Protein AF-A0A9W5WU63-F1 (afdb_monomer_lite)

Structure (mmCIF, N/CA/C/O backbone):
data_AF-A0A9W5WU63-F1
#
_entry.id   AF-A0A9W5WU63-F1
#
loop_
_atom_site.group_PDB
_atom_site.id
_atom_site.type_symbol
_atom_site.label_atom_id
_atom_site.label_alt_id
_atom_site.label_comp_id
_atom_site.label_asym_id
_atom_site.label_entity_id
_atom_site.label_seq_id
_atom_site.pdbx_PDB_ins_code
_atom_site.Cartn_x
_atom_site.Cartn_y
_atom_site.Cartn_z
_atom_site.occupancy
_atom_site.B_iso_or_equiv
_atom_site.auth_seq_id
_atom_site.auth_comp_id
_atom_site.auth_asym_id
_atom_site.auth_atom_id
_atom_site.pdbx_PDB_model_num
ATOM 1 N N . MET A 1 1 ? 6.184 8.648 11.146 1.00 48.28 1 MET A N 1
ATOM 2 C CA . MET A 1 1 ? 5.543 8.386 9.833 1.00 48.28 1 MET A CA 1
ATOM 3 C C . MET A 1 1 ? 4.661 7.153 9.992 1.00 48.28 1 MET A C 1
ATOM 5 O O . MET A 1 1 ? 5.108 6.228 10.653 1.00 48.28 1 MET A O 1
ATOM 9 N N . ALA A 1 2 ? 3.425 7.142 9.479 1.00 56.56 2 ALA A N 1
ATOM 10 C CA . ALA A 1 2 ? 2.530 5.984 9.623 1.00 56.56 2 ALA A CA 1
ATOM 11 C C . ALA A 1 2 ? 3.130 4.750 8.928 1.00 56.56 2 ALA A C 1
ATOM 13 O O . ALA A 1 2 ? 3.633 4.873 7.809 1.00 56.56 2 ALA A O 1
ATOM 14 N N . ASN A 1 3 ? 3.103 3.575 9.560 1.00 67.44 3 ASN A N 1
ATOM 15 C CA . ASN A 1 3 ? 3.644 2.350 8.964 1.00 67.44 3 ASN A CA 1
ATOM 16 C C . ASN A 1 3 ? 2.837 1.982 7.696 1.00 67.44 3 ASN A C 1
ATOM 18 O O . ASN A 1 3 ? 1.634 2.230 7.633 1.00 67.44 3 ASN A O 1
ATOM 22 N N . ALA A 1 4 ? 3.475 1.429 6.659 1.00 63.03 4 ALA A N 1
ATOM 23 C CA . ALA A 1 4 ? 2.776 0.924 5.467 1.00 63.03 4 ALA A CA 1
ATOM 24 C C . ALA A 1 4 ? 1.875 -0.283 5.783 1.00 63.03 4 ALA A C 1
ATOM 26 O O . ALA A 1 4 ? 1.022 -0.630 4.984 1.00 63.03 4 ALA A O 1
ATOM 27 N N . ARG A 1 5 ? 2.044 -0.896 6.960 1.00 67.94 5 ARG A N 1
ATOM 28 C CA . ARG A 1 5 ? 1.181 -1.964 7.484 1.00 67.94 5 ARG A CA 1
ATOM 29 C C . ARG A 1 5 ? 0.040 -1.470 8.383 1.00 67.94 5 ARG A C 1
ATOM 31 O O . ARG A 1 5 ? -0.780 -2.274 8.808 1.00 67.94 5 ARG A O 1
ATOM 38 N N . GLN A 1 6 ? -0.016 -0.176 8.708 1.00 63.78 6 GLN A N 1
ATOM 39 C CA . GLN A 1 6 ? -1.058 0.387 9.573 1.00 63.78 6 GLN A CA 1
ATOM 40 C C . GLN A 1 6 ? -2.202 0.961 8.730 1.00 63.78 6 GLN A C 1
ATOM 42 O O . GLN A 1 6 ? -2.022 1.945 8.009 1.00 63.78 6 GLN A O 1
ATOM 47 N N . TRP A 1 7 ? -3.377 0.341 8.858 1.00 65.69 7 TRP A N 1
ATOM 48 C CA . TRP A 1 7 ? -4.565 0.587 8.038 1.00 65.69 7 TRP A CA 1
ATOM 49 C C . TRP A 1 7 ? -5.780 0.910 8.911 1.00 65.69 7 TRP A C 1
ATOM 51 O O . TRP A 1 7 ? -6.091 0.160 9.837 1.00 65.69 7 TRP A O 1
ATOM 61 N N . CYS A 1 8 ? -6.503 1.982 8.579 1.00 51.06 8 CYS A N 1
ATOM 62 C CA . CYS A 1 8 ? -7.789 2.331 9.201 1.00 51.06 8 CYS A CA 1
ATOM 63 C C . CYS A 1 8 ? -8.992 1.723 8.441 1.00 51.06 8 CYS A C 1
ATOM 65 O O . CYS A 1 8 ? -10.036 2.358 8.342 1.00 51.06 8 CYS A O 1
ATOM 67 N N . GLY A 1 9 ? -8.836 0.529 7.857 1.00 62.19 9 GLY A N 1
ATOM 68 C CA . GLY A 1 9 ? -9.840 -0.144 7.020 1.00 62.19 9 GLY A CA 1
ATOM 69 C C . GLY A 1 9 ? -9.399 -1.557 6.617 1.00 62.19 9 GLY A C 1
ATOM 70 O O . GLY A 1 9 ? -8.567 -2.145 7.312 1.00 62.19 9 GLY A O 1
ATOM 71 N N . ASN A 1 10 ? -9.925 -2.081 5.500 1.00 61.00 10 ASN A N 1
ATOM 72 C CA . ASN A 1 10 ? -9.553 -3.401 4.965 1.00 61.00 10 ASN A CA 1
ATOM 73 C C . ASN A 1 10 ? -8.032 -3.498 4.779 1.00 61.00 10 ASN A C 1
ATOM 75 O O . ASN A 1 10 ? -7.412 -2.624 4.167 1.00 61.00 10 ASN A O 1
ATOM 79 N N . ARG A 1 11 ? -7.432 -4.550 5.341 1.00 67.94 11 ARG A N 1
ATOM 80 C CA . ARG A 1 11 ? -5.989 -4.781 5.287 1.00 67.94 11 ARG A CA 1
ATOM 81 C C . ARG A 1 11 ? -5.593 -5.152 3.859 1.00 67.94 11 ARG A C 1
ATOM 83 O O . ARG A 1 11 ? -6.281 -5.928 3.209 1.00 67.94 11 ARG A O 1
ATOM 90 N N . PH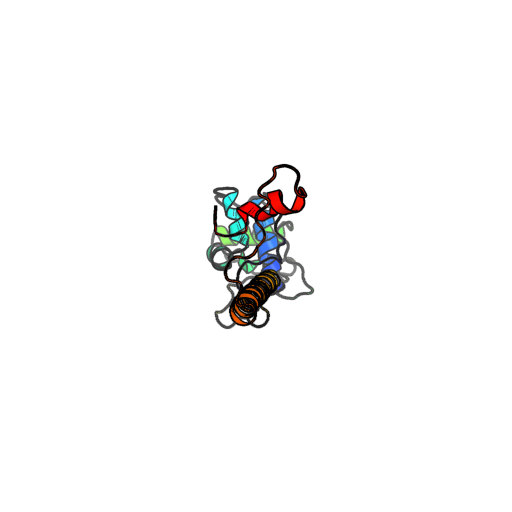E A 1 12 ? -4.481 -4.614 3.372 1.00 74.81 12 PHE A N 1
ATOM 91 C CA . PHE A 1 12 ? -3.860 -5.107 2.144 1.00 74.81 12 PHE A CA 1
ATOM 92 C C . PHE A 1 12 ? -3.076 -6.390 2.416 1.00 74.81 12 PHE A C 1
ATOM 94 O O . PHE A 1 12 ? -2.429 -6.505 3.461 1.00 74.81 12 PHE A O 1
ATOM 101 N N . ASN A 1 13 ? -3.089 -7.319 1.463 1.00 79.00 13 ASN A N 1
ATOM 102 C CA . ASN A 1 13 ? -2.150 -8.435 1.450 1.00 79.00 13 ASN A CA 1
ATOM 103 C C . ASN A 1 13 ? -0.696 -7.922 1.323 1.00 79.00 13 ASN A C 1
ATOM 105 O O . ASN A 1 13 ? -0.457 -6.766 0.955 1.00 79.00 13 ASN A O 1
ATOM 109 N N . GLU A 1 14 ? 0.296 -8.753 1.653 1.00 78.69 14 GLU A N 1
ATOM 110 C CA . GLU A 1 14 ? 1.707 -8.321 1.643 1.00 78.69 14 GLU A CA 1
ATOM 111 C C . GLU A 1 14 ? 2.156 -7.837 0.251 1.00 78.69 14 GLU A C 1
ATOM 113 O O . GLU A 1 14 ? 2.869 -6.834 0.148 1.00 78.69 14 GLU A O 1
ATOM 118 N N . ALA A 1 15 ? 1.628 -8.443 -0.816 1.00 80.62 15 ALA A N 1
ATOM 119 C CA .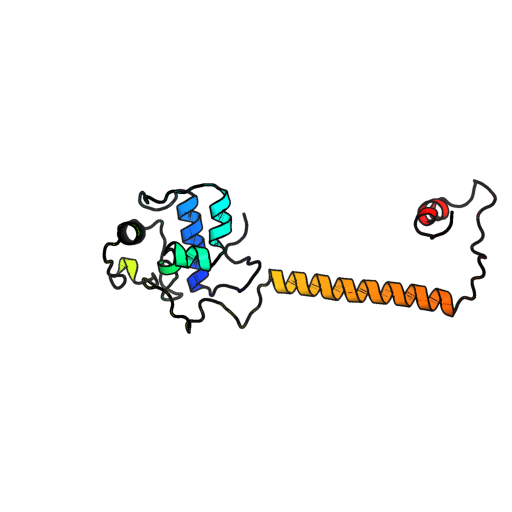 ALA A 1 15 ? 1.859 -8.007 -2.187 1.00 80.62 15 ALA A CA 1
ATOM 120 C C . ALA A 1 15 ? 1.446 -6.546 -2.431 1.00 80.62 15 ALA A C 1
ATOM 122 O O . ALA A 1 15 ? 2.211 -5.756 -2.991 1.00 80.62 15 ALA A O 1
ATOM 123 N N . ALA A 1 16 ? 0.264 -6.139 -1.976 1.00 82.50 16 ALA A N 1
ATOM 124 C CA . ALA A 1 16 ? -0.238 -4.786 -2.170 1.00 82.50 16 ALA A CA 1
ATOM 125 C C .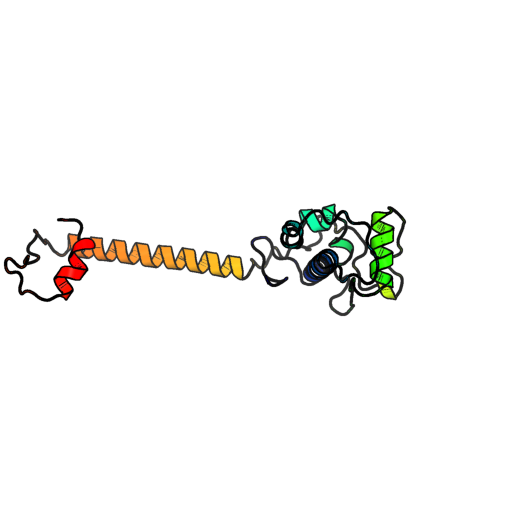 ALA A 1 16 ? 0.348 -3.770 -1.179 1.00 82.50 16 ALA A C 1
ATOM 127 O O . ALA A 1 16 ? 0.440 -2.584 -1.502 1.00 82.50 16 ALA A O 1
ATOM 128 N N . VAL A 1 17 ? 0.856 -4.213 -0.021 1.00 86.75 17 VAL A N 1
ATOM 129 C CA . VAL A 1 17 ? 1.677 -3.361 0.861 1.00 86.75 17 VAL A CA 1
ATOM 130 C C . VAL A 1 17 ? 2.906 -2.828 0.113 1.00 86.75 17 VAL A C 1
ATOM 132 O O . VAL A 1 17 ? 3.338 -1.698 0.360 1.00 86.75 17 VAL A O 1
ATOM 135 N N . ASN A 1 18 ? 3.454 -3.581 -0.841 1.00 89.56 18 ASN A N 1
ATOM 136 C CA . ASN A 1 18 ? 4.565 -3.108 -1.661 1.00 89.56 18 ASN A CA 1
ATOM 137 C C . ASN A 1 18 ? 4.182 -1.935 -2.583 1.00 89.56 18 ASN A C 1
ATOM 139 O O . ASN A 1 18 ? 4.899 -0.933 -2.636 1.00 89.56 18 ASN A O 1
ATOM 143 N N . ALA A 1 19 ? 3.004 -1.981 -3.215 1.00 89.69 19 ALA A N 1
ATOM 144 C CA . ALA A 1 19 ? 2.493 -0.869 -4.025 1.00 89.69 19 ALA A CA 1
ATOM 145 C C . ALA A 1 19 ? 2.377 0.433 -3.209 1.00 89.69 19 ALA A C 1
ATOM 147 O O . ALA A 1 19 ? 2.622 1.530 -3.707 1.00 89.69 19 ALA A O 1
ATOM 148 N N . VAL A 1 20 ? 2.057 0.315 -1.922 1.00 89.12 20 VAL A N 1
ATOM 149 C CA . VAL A 1 20 ? 1.908 1.440 -0.988 1.00 89.12 20 VAL A CA 1
ATOM 150 C C . VAL A 1 20 ? 3.261 2.048 -0.643 1.00 89.12 20 VAL A C 1
ATOM 152 O O . VAL A 1 20 ? 3.394 3.274 -0.596 1.00 89.12 20 VAL A O 1
ATOM 155 N N . LYS A 1 21 ? 4.279 1.206 -0.424 1.00 89.94 21 LYS A N 1
ATOM 156 C CA . LYS A 1 21 ? 5.664 1.659 -0.238 1.00 89.94 21 LYS A CA 1
ATOM 157 C C . LYS A 1 21 ? 6.128 2.439 -1.468 1.00 89.94 21 LYS A C 1
ATOM 159 O O . LYS A 1 21 ? 6.551 3.585 -1.323 1.00 89.94 21 LYS A O 1
ATOM 164 N N . ASN A 1 22 ? 5.931 1.875 -2.659 1.00 91.00 22 ASN A N 1
ATOM 165 C CA . ASN A 1 22 ? 6.270 2.524 -3.924 1.00 91.00 22 ASN A CA 1
ATOM 166 C C . ASN A 1 22 ? 5.505 3.841 -4.124 1.00 91.00 22 ASN A C 1
ATOM 168 O O . ASN A 1 22 ? 6.113 4.857 -4.447 1.00 91.00 22 ASN A O 1
ATOM 172 N N . CYS A 1 23 ? 4.203 3.882 -3.825 1.00 89.81 23 CYS A N 1
ATOM 173 C CA . CYS A 1 23 ? 3.408 5.114 -3.861 1.00 89.81 23 CYS A CA 1
ATOM 174 C C . CYS A 1 23 ? 4.023 6.229 -3.001 1.00 89.81 23 CYS A C 1
ATOM 176 O O . CYS A 1 23 ? 4.136 7.377 -3.430 1.00 89.81 23 CYS A O 1
ATOM 178 N N . ARG A 1 24 ? 4.465 5.899 -1.783 1.00 88.62 24 ARG A N 1
ATOM 179 C CA . ARG A 1 24 ? 5.087 6.877 -0.881 1.00 88.62 24 ARG A CA 1
ATOM 180 C C . ARG A 1 24 ? 6.447 7.346 -1.393 1.00 88.62 24 ARG A C 1
ATOM 182 O O . ARG A 1 24 ? 6.735 8.531 -1.265 1.00 88.62 24 ARG A O 1
ATOM 189 N N . LEU A 1 25 ? 7.250 6.455 -1.977 1.00 89.62 25 LEU A N 1
ATOM 190 C CA . LEU A 1 25 ? 8.538 6.806 -2.589 1.00 89.62 25 LEU A CA 1
ATOM 191 C C . LEU A 1 25 ? 8.355 7.763 -3.775 1.00 89.62 25 LEU A C 1
ATOM 193 O O . LEU A 1 25 ? 9.083 8.750 -3.880 1.00 89.62 25 LEU A O 1
ATOM 197 N N . ILE A 1 26 ? 7.327 7.541 -4.598 1.00 88.56 26 ILE A N 1
ATOM 198 C CA . ILE A 1 26 ? 6.947 8.438 -5.699 1.00 88.56 26 ILE A CA 1
ATOM 199 C C . ILE A 1 26 ? 6.624 9.841 -5.170 1.00 88.56 26 ILE A C 1
ATOM 201 O O . ILE A 1 26 ? 7.190 10.825 -5.641 1.00 88.56 26 ILE A O 1
ATOM 205 N N . HIS A 1 27 ? 5.771 9.947 -4.146 1.00 86.25 27 HIS A N 1
ATOM 206 C CA . HIS A 1 27 ? 5.411 11.241 -3.540 1.00 86.25 27 HIS A CA 1
ATOM 207 C C . HIS A 1 27 ? 6.559 11.923 -2.788 1.00 86.25 27 HIS A C 1
ATOM 209 O O . HIS A 1 27 ? 6.515 13.129 -2.552 1.00 86.25 27 HIS A O 1
ATOM 215 N N . GLN A 1 28 ? 7.579 11.166 -2.389 1.00 85.31 28 GLN A N 1
ATOM 216 C CA . GLN A 1 28 ? 8.813 11.688 -1.799 1.00 85.31 28 GLN A CA 1
ATOM 217 C C . GLN A 1 28 ? 9.867 12.055 -2.853 1.00 85.31 28 GLN A C 1
ATOM 219 O O . GLN A 1 28 ? 10.976 12.430 -2.475 1.00 85.31 28 GLN A O 1
ATOM 224 N N . SER A 1 29 ? 9.542 11.946 -4.146 1.00 83.75 29 SER A N 1
ATOM 225 C CA . SER A 1 29 ? 10.468 12.171 -5.262 1.00 83.75 29 SER A CA 1
ATOM 226 C C . SER A 1 29 ? 11.721 11.290 -5.196 1.00 83.75 29 SER A C 1
ATOM 228 O O . SER A 1 29 ? 12.805 11.723 -5.576 1.00 83.75 29 SER A O 1
ATOM 230 N N . ARG A 1 30 ? 11.577 10.059 -4.691 1.00 85.56 30 ARG A N 1
ATOM 231 C CA . ARG A 1 30 ? 12.652 9.053 -4.598 1.00 85.56 30 ARG A CA 1
ATOM 232 C C . ARG A 1 30 ? 12.580 7.986 -5.689 1.00 85.56 30 ARG A C 1
ATOM 234 O O . ARG A 1 30 ? 13.307 7.009 -5.630 1.00 85.56 30 ARG A O 1
ATOM 241 N N . ALA A 1 31 ? 11.692 8.141 -6.665 1.00 86.69 31 ALA A N 1
ATOM 242 C CA . ALA A 1 31 ? 11.639 7.239 -7.809 1.00 86.69 31 ALA A CA 1
ATOM 243 C C . ALA A 1 31 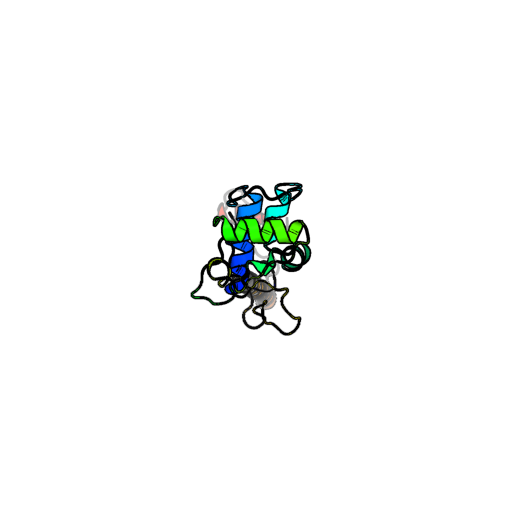? 12.937 7.331 -8.637 1.00 86.69 31 ALA A C 1
ATOM 245 O O . ALA A 1 31 ? 13.523 8.410 -8.741 1.00 86.69 31 ALA A O 1
ATOM 246 N N . GLY A 1 32 ? 13.357 6.226 -9.260 1.00 85.44 32 GLY A N 1
ATOM 247 C CA . GLY A 1 32 ? 14.587 6.163 -10.067 1.00 85.44 32 GLY A CA 1
ATOM 248 C C . GLY A 1 32 ? 14.558 7.003 -11.355 1.00 85.44 32 GLY A C 1
ATOM 249 O O . GLY A 1 32 ? 15.576 7.166 -12.021 1.00 85.44 32 GLY A O 1
ATOM 250 N N . CYS A 1 33 ? 13.397 7.552 -11.713 1.00 87.81 33 CYS A N 1
ATOM 251 C CA . CYS A 1 33 ? 13.146 8.344 -12.912 1.00 87.81 33 CYS A CA 1
ATOM 252 C C . CYS A 1 33 ? 12.151 9.484 -12.629 1.00 87.81 33 CYS A C 1
ATOM 254 O O . CYS A 1 33 ? 11.434 9.499 -11.622 1.00 87.81 33 CYS A O 1
ATOM 256 N N . LYS A 1 34 ? 12.084 10.464 -13.538 1.00 83.75 34 LYS A N 1
ATOM 257 C CA . LYS A 1 34 ? 11.168 11.603 -13.416 1.00 83.75 34 LYS A CA 1
ATOM 258 C C . LYS A 1 34 ? 9.771 11.217 -13.898 1.00 83.75 34 LYS A C 1
ATOM 260 O O . LYS A 1 34 ? 9.488 11.244 -15.090 1.00 83.75 34 LYS A O 1
ATOM 265 N N . LEU A 1 35 ? 8.877 10.919 -12.962 1.00 82.06 35 LEU A N 1
ATOM 266 C CA . LEU A 1 35 ? 7.473 10.657 -13.268 1.00 82.06 35 LEU A CA 1
ATOM 267 C C . LEU A 1 35 ? 6.719 11.976 -13.453 1.00 82.06 35 LEU A C 1
ATOM 269 O O . LEU A 1 35 ? 6.732 12.837 -12.573 1.00 82.06 35 LEU A O 1
ATOM 273 N N . ASN A 1 36 ? 6.007 12.120 -14.571 1.00 70.75 36 ASN A N 1
ATOM 274 C CA . ASN A 1 36 ? 5.182 13.297 -14.859 1.00 70.75 36 ASN A CA 1
ATOM 275 C C . ASN A 1 36 ? 3.820 13.230 -14.136 1.00 70.75 36 ASN A C 1
ATOM 277 O O . ASN A 1 36 ? 2.751 13.450 -14.704 1.00 70.75 36 ASN A O 1
ATOM 281 N N . LEU A 1 37 ? 3.851 12.870 -12.854 1.00 69.00 37 LEU A N 1
ATOM 282 C CA . LEU A 1 37 ? 2.701 12.952 -11.971 1.00 69.00 37 LEU A CA 1
ATOM 283 C C . LEU A 1 37 ? 2.554 14.407 -11.535 1.00 69.00 37 LEU A C 1
ATOM 285 O O . LEU A 1 37 ? 3.472 14.990 -10.957 1.00 69.00 37 LEU A O 1
ATOM 289 N N . LYS A 1 38 ? 1.372 14.991 -11.749 1.00 58.03 38 LYS A N 1
ATOM 290 C CA . LYS A 1 38 ? 0.957 16.178 -10.995 1.00 58.03 38 LYS A CA 1
ATOM 291 C C . LYS A 1 38 ? 0.832 15.751 -9.527 1.00 58.03 38 LYS A C 1
ATOM 293 O O . LYS A 1 38 ? -0.234 15.312 -9.113 1.00 58.03 38 LYS A O 1
ATOM 298 N N . ILE A 1 39 ? 1.942 15.773 -8.786 1.00 55.75 39 ILE A N 1
ATOM 299 C CA . ILE A 1 39 ? 1.985 15.549 -7.338 1.00 55.75 39 ILE A CA 1
ATOM 300 C C . ILE A 1 39 ? 1.371 16.799 -6.727 1.00 55.75 39 ILE A C 1
ATOM 302 O O . ILE A 1 39 ? 2.031 17.829 -6.584 1.00 55.75 39 ILE A O 1
ATOM 306 N N . THR A 1 40 ? 0.065 16.762 -6.487 1.00 51.94 40 THR A N 1
ATOM 307 C CA . THR A 1 40 ? -0.680 18.002 -6.277 1.00 51.94 40 THR A CA 1
ATOM 308 C C . THR A 1 40 ? -0.626 18.498 -4.841 1.00 51.94 40 THR A C 1
ATOM 310 O O . THR A 1 40 ? -0.971 19.653 -4.637 1.00 51.94 40 THR A O 1
ATOM 313 N N . GLN A 1 41 ? -0.180 17.712 -3.847 1.00 54.62 41 GLN A N 1
ATOM 314 C CA . GLN A 1 41 ? 0.013 18.175 -2.458 1.00 54.62 41 GLN A CA 1
ATOM 315 C C . GLN A 1 41 ? 0.567 17.070 -1.534 1.00 54.62 41 GLN A C 1
ATOM 317 O O . GLN A 1 41 ? 0.263 15.894 -1.709 1.00 54.62 41 GLN A O 1
ATOM 322 N N . ARG A 1 42 ? 1.233 17.448 -0.424 1.00 58.38 42 ARG A N 1
ATOM 323 C CA . ARG A 1 42 ? 1.611 16.539 0.697 1.00 58.38 42 ARG A CA 1
ATOM 324 C C . ARG A 1 42 ? 0.441 15.715 1.267 1.00 58.38 42 ARG A C 1
ATOM 326 O O . ARG A 1 42 ? 0.670 14.695 1.915 1.00 58.38 42 ARG A O 1
ATOM 333 N N . LYS A 1 43 ? -0.803 16.157 1.050 1.00 61.00 43 LYS A N 1
ATOM 334 C CA . LYS A 1 43 ? -2.030 15.462 1.466 1.00 61.00 43 LYS A CA 1
ATOM 335 C C . LYS A 1 43 ? -2.182 14.098 0.766 1.00 61.00 43 LYS A C 1
ATOM 337 O O . LYS A 1 43 ? -2.726 13.179 1.367 1.00 61.00 43 LYS A O 1
ATOM 342 N N . GLU A 1 44 ? -1.604 13.935 -0.427 1.00 68.75 44 GLU A N 1
ATOM 343 C CA . GLU A 1 44 ? -1.699 12.717 -1.245 1.00 68.75 44 GLU A CA 1
ATOM 344 C C . GLU A 1 44 ? -0.885 11.529 -0.692 1.00 68.75 44 GLU A C 1
ATOM 346 O O . GLU A 1 44 ? -1.218 10.382 -0.970 1.00 68.75 44 GLU A O 1
ATOM 351 N N . ILE A 1 45 ? 0.106 11.751 0.186 1.00 75.19 45 ILE A N 1
ATOM 352 C CA . ILE A 1 45 ? 0.859 10.648 0.822 1.00 75.19 45 ILE A CA 1
ATOM 353 C C . ILE A 1 45 ? -0.060 9.775 1.691 1.00 75.19 45 ILE A C 1
ATOM 355 O O . ILE A 1 45 ? 0.144 8.565 1.796 1.00 75.19 45 ILE A O 1
ATOM 359 N N . ARG A 1 46 ? -1.083 10.374 2.319 1.00 76.25 46 ARG A N 1
ATOM 360 C CA . ARG A 1 46 ? -2.081 9.626 3.102 1.00 76.25 46 ARG A CA 1
ATOM 361 C C . ARG A 1 46 ? -2.999 8.797 2.201 1.00 76.25 46 ARG A C 1
ATOM 363 O O . ARG A 1 46 ? -3.405 7.714 2.606 1.00 76.25 46 ARG A O 1
ATOM 370 N N . GLU A 1 47 ? -3.248 9.261 0.978 1.00 82.06 47 GLU A N 1
ATOM 371 C CA . GLU A 1 47 ? -4.053 8.554 -0.026 1.00 82.06 47 GLU A CA 1
ATOM 372 C C . GLU A 1 47 ? -3.350 7.309 -0.579 1.00 82.06 47 GLU A C 1
ATOM 374 O O . GLU A 1 47 ? -4.019 6.408 -1.070 1.00 82.06 47 GLU A O 1
ATOM 379 N N . CYS A 1 48 ? -2.026 7.171 -0.430 1.00 83.88 48 CYS A N 1
ATOM 380 C CA . CYS A 1 48 ? -1.342 5.910 -0.744 1.00 83.88 48 CYS A CA 1
ATOM 381 C C . CYS A 1 48 ? -1.871 4.727 0.075 1.00 83.88 48 CYS A C 1
ATOM 383 O O . CYS A 1 48 ? -1.721 3.585 -0.346 1.00 83.88 48 CYS A O 1
ATOM 385 N N . ASN A 1 49 ? -2.494 4.994 1.229 1.00 81.75 49 ASN A N 1
ATOM 386 C CA . ASN A 1 49 ? -3.168 3.976 2.021 1.00 81.75 49 ASN A CA 1
ATOM 387 C C . ASN A 1 49 ? -4.627 3.716 1.563 1.00 81.75 49 ASN A C 1
ATOM 389 O O . ASN A 1 49 ? -5.399 3.074 2.275 1.00 81.75 49 ASN A O 1
ATOM 393 N N . ASN A 1 50 ? -5.048 4.222 0.407 1.00 80.00 50 ASN A N 1
ATOM 394 C CA . ASN A 1 50 ? -6.381 3.999 -0.130 1.00 80.00 50 ASN A CA 1
ATOM 395 C C . ASN A 1 50 ? -6.297 3.111 -1.387 1.00 80.00 50 ASN A C 1
ATOM 397 O O . ASN A 1 50 ? -5.675 3.509 -2.375 1.00 80.00 50 ASN A O 1
ATOM 401 N N . PRO A 1 51 ? -6.946 1.935 -1.413 1.00 78.88 51 PRO A N 1
ATOM 402 C CA . PRO A 1 51 ? -6.956 1.083 -2.603 1.00 78.88 51 PRO A CA 1
ATOM 403 C C . PRO A 1 51 ? -7.559 1.744 -3.826 1.00 78.88 51 PRO A C 1
ATOM 405 O O . PRO A 1 51 ? -7.023 1.605 -4.922 1.00 78.88 51 PRO A O 1
ATOM 408 N N . GLY A 1 52 ? -8.641 2.503 -3.645 1.00 80.81 52 GLY A N 1
ATOM 409 C CA . GLY A 1 52 ? -9.261 3.230 -4.743 1.00 80.81 52 GLY A CA 1
ATOM 410 C C . GLY A 1 52 ? -8.278 4.210 -5.378 1.00 80.81 52 GLY A C 1
ATOM 411 O O . GLY A 1 52 ? -8.251 4.353 -6.598 1.00 80.81 52 GLY A O 1
ATOM 412 N N . TYR A 1 53 ? -7.411 4.826 -4.569 1.00 85.12 53 TYR A N 1
ATOM 413 C CA . TYR A 1 53 ? -6.359 5.707 -5.062 1.00 85.12 53 TYR A CA 1
ATOM 414 C C . TYR A 1 53 ? -5.282 4.939 -5.838 1.00 85.12 53 TYR A C 1
ATOM 416 O O . TYR A 1 53 ? -4.975 5.319 -6.969 1.00 85.12 53 TYR A O 1
ATOM 424 N N . LEU A 1 54 ? -4.750 3.843 -5.282 1.00 85.75 54 LEU A N 1
ATOM 425 C CA . LEU A 1 54 ? -3.716 3.030 -5.940 1.00 85.75 54 LEU A CA 1
ATOM 426 C C . LEU A 1 54 ? -4.189 2.462 -7.281 1.00 85.75 54 LEU A C 1
ATOM 428 O O . LEU A 1 54 ? -3.444 2.507 -8.262 1.00 85.75 54 LEU A O 1
ATOM 432 N N . THR A 1 55 ? -5.431 1.980 -7.346 1.00 86.12 55 THR A N 1
ATOM 433 C CA . THR A 1 55 ? -6.033 1.452 -8.575 1.00 86.12 55 THR A CA 1
ATOM 434 C C . THR A 1 55 ? -6.301 2.568 -9.581 1.00 86.12 55 THR A C 1
ATOM 436 O O . THR A 1 55 ? -5.879 2.471 -10.732 1.00 86.12 55 THR A O 1
ATOM 439 N N . LYS A 1 56 ? -6.919 3.680 -9.154 1.00 86.69 56 LYS A N 1
ATOM 440 C CA . LYS A 1 56 ? -7.215 4.828 -10.031 1.00 86.69 56 LYS A CA 1
ATOM 441 C C . LYS A 1 56 ? -5.953 5.440 -10.634 1.00 86.69 56 LYS A C 1
ATOM 443 O O . LYS A 1 56 ? -5.965 5.875 -11.782 1.00 86.69 56 LYS A O 1
ATOM 448 N N . LYS A 1 57 ? -4.869 5.493 -9.859 1.00 86.69 57 LYS A N 1
ATOM 449 C CA . LYS A 1 57 ? -3.573 6.010 -10.302 1.00 86.69 57 LYS A CA 1
ATOM 450 C C . LYS A 1 57 ? -2.696 4.956 -10.965 1.00 86.69 57 LYS A C 1
ATOM 452 O O . LYS A 1 57 ? -1.569 5.291 -11.288 1.00 86.69 57 LYS A O 1
ATOM 457 N N . ARG A 1 58 ? -3.169 3.719 -11.172 1.00 88.56 58 ARG A N 1
ATOM 458 C CA . ARG A 1 58 ? -2.371 2.624 -11.754 1.00 88.56 58 ARG A CA 1
ATOM 459 C C . ARG A 1 58 ? -1.056 2.355 -10.989 1.00 88.56 58 ARG A C 1
ATOM 461 O O . ARG A 1 58 ? -0.120 1.789 -11.529 1.00 88.56 58 ARG A O 1
ATOM 468 N N . ILE A 1 59 ? -0.976 2.723 -9.711 1.00 89.81 59 ILE A N 1
ATOM 469 C CA . ILE A 1 59 ? 0.192 2.428 -8.860 1.00 89.81 59 ILE A CA 1
ATOM 470 C C . ILE A 1 59 ? 0.106 0.991 -8.325 1.00 89.81 59 ILE A C 1
ATOM 472 O O . ILE A 1 59 ? 1.120 0.382 -7.997 1.00 89.81 59 ILE A O 1
ATOM 476 N N . ILE A 1 60 ? -1.101 0.415 -8.302 1.00 88.88 60 ILE A N 1
ATOM 477 C CA . ILE A 1 60 ? -1.337 -0.975 -7.894 1.00 88.88 60 ILE A CA 1
ATOM 478 C C . ILE A 1 60 ? -0.571 -2.004 -8.749 1.00 88.88 60 ILE A C 1
ATOM 480 O O . ILE A 1 60 ? -0.320 -3.105 -8.276 1.00 88.88 60 ILE A O 1
ATOM 484 N N . LEU A 1 61 ? -0.131 -1.639 -9.963 1.00 90.19 61 LEU A N 1
ATOM 485 C CA . LEU A 1 61 ? 0.697 -2.499 -10.821 1.00 90.19 61 LEU A CA 1
ATOM 486 C C . LEU A 1 61 ? 2.068 -2.817 -10.201 1.00 90.19 61 LEU A C 1
ATOM 488 O O . LEU A 1 61 ? 2.690 -3.806 -10.574 1.00 90.19 61 LEU A O 1
ATOM 492 N N . LEU A 1 62 ? 2.518 -2.007 -9.238 1.00 91.06 62 LEU A N 1
ATOM 493 C CA . LEU A 1 62 ? 3.762 -2.206 -8.491 1.00 91.06 62 LEU A CA 1
ATOM 494 C C . LEU A 1 62 ? 3.583 -3.053 -7.222 1.00 91.06 62 LEU A C 1
ATOM 496 O O . LEU A 1 62 ? 4.465 -3.080 -6.356 1.00 91.06 62 LEU A O 1
ATOM 500 N N . ALA A 1 63 ? 2.425 -3.694 -7.056 1.00 89.19 63 ALA A N 1
ATOM 501 C CA . ALA A 1 63 ? 2.284 -4.771 -6.086 1.00 89.19 63 ALA A CA 1
ATOM 502 C C . ALA A 1 63 ? 3.247 -5.915 -6.443 1.00 89.19 63 ALA A C 1
ATOM 504 O O . ALA A 1 63 ? 3.694 -6.012 -7.585 1.00 89.19 63 ALA A O 1
ATOM 505 N N . LEU A 1 64 ? 3.591 -6.761 -5.475 1.00 88.19 64 LEU A N 1
ATOM 506 C CA . LEU A 1 64 ? 4.408 -7.940 -5.767 1.00 88.19 64 LEU A CA 1
ATOM 507 C C . LEU A 1 64 ? 3.586 -8.986 -6.522 1.00 88.19 64 LEU A C 1
ATOM 509 O O . LEU A 1 64 ? 2.418 -9.205 -6.202 1.00 88.19 64 LEU A O 1
ATOM 513 N N . SER A 1 65 ? 4.197 -9.629 -7.516 1.00 85.25 65 SER A N 1
ATOM 514 C CA . SER A 1 65 ? 3.629 -10.836 -8.127 1.00 85.25 65 SER A CA 1
ATOM 515 C C . SER A 1 65 ? 3.893 -12.084 -7.281 1.00 85.25 65 SER A C 1
ATOM 517 O O . SER A 1 65 ? 3.085 -13.009 -7.307 1.00 85.25 65 SER A O 1
ATOM 519 N N . ASP A 1 66 ? 5.012 -12.110 -6.557 1.00 79.75 66 ASP A N 1
ATOM 520 C CA . ASP A 1 66 ? 5.438 -13.190 -5.666 1.00 79.75 66 ASP A CA 1
ATOM 521 C C . ASP A 1 66 ? 6.180 -12.577 -4.466 1.00 79.75 66 ASP A C 1
ATOM 523 O O . ASP A 1 66 ? 6.869 -11.566 -4.613 1.00 79.75 66 ASP A O 1
ATOM 527 N N . ASP A 1 67 ? 6.054 -13.176 -3.283 1.00 70.81 67 ASP A N 1
ATOM 528 C CA . ASP A 1 67 ? 6.630 -12.669 -2.029 1.00 70.81 67 ASP A CA 1
ATOM 529 C C . ASP A 1 67 ? 8.172 -12.709 -2.027 1.00 70.81 67 ASP A C 1
ATOM 531 O O . ASP A 1 67 ? 8.820 -12.055 -1.203 1.00 70.81 67 ASP A O 1
ATOM 535 N N . HIS A 1 68 ? 8.770 -13.473 -2.946 1.00 69.44 68 HIS A N 1
ATOM 536 C CA . HIS A 1 68 ? 10.217 -13.653 -3.078 1.00 69.44 68 HIS A CA 1
ATOM 537 C C . HIS A 1 68 ? 10.883 -12.741 -4.114 1.00 69.44 68 HIS A C 1
ATOM 539 O O . HIS A 1 68 ? 12.109 -12.609 -4.105 1.00 69.44 68 HIS A O 1
ATOM 545 N N . GLU A 1 69 ? 10.110 -12.102 -4.993 1.00 73.81 69 GLU A N 1
ATOM 546 C CA . GLU A 1 69 ? 10.639 -11.194 -6.010 1.00 73.81 69 GLU A CA 1
ATOM 547 C C . GLU A 1 69 ? 10.468 -9.729 -5.579 1.00 73.81 69 GLU A C 1
ATOM 549 O O . GLU A 1 69 ? 9.585 -9.377 -4.802 1.00 73.81 69 GLU A O 1
ATOM 554 N N . GLY A 1 70 ? 11.356 -8.846 -6.043 1.00 80.56 70 GLY A N 1
ATOM 555 C CA . GLY A 1 70 ? 11.320 -7.423 -5.705 1.00 80.56 70 GLY A CA 1
ATOM 556 C C . GLY A 1 70 ? 10.664 -6.590 -6.804 1.00 80.56 70 GLY A C 1
ATOM 557 O O . GLY A 1 70 ? 11.018 -6.722 -7.969 1.00 80.56 70 GLY A O 1
ATOM 558 N N . CYS A 1 71 ? 9.768 -5.673 -6.431 1.00 89.44 71 CYS A N 1
ATOM 559 C CA . CYS A 1 71 ? 9.279 -4.607 -7.311 1.00 89.44 71 CYS A CA 1
ATOM 560 C C . CYS A 1 71 ? 9.488 -3.254 -6.620 1.00 89.44 71 CYS A C 1
ATOM 562 O O . CYS A 1 71 ? 8.674 -2.852 -5.785 1.00 89.44 71 CYS A O 1
ATOM 564 N N . ASN A 1 72 ? 10.591 -2.561 -6.909 1.00 91.19 72 ASN A N 1
ATOM 565 C CA . ASN A 1 72 ? 10.921 -1.280 -6.275 1.00 91.19 72 ASN A CA 1
ATOM 566 C C . ASN A 1 72 ? 10.979 -0.155 -7.311 1.00 91.19 72 ASN A C 1
ATOM 568 O O . ASN A 1 72 ? 11.686 -0.261 -8.305 1.00 91.19 72 ASN A O 1
ATOM 572 N N . ILE A 1 73 ? 10.275 0.945 -7.050 1.00 91.69 73 ILE A N 1
ATOM 573 C CA . ILE A 1 73 ? 10.243 2.125 -7.920 1.00 91.69 73 ILE A CA 1
ATOM 574 C C . ILE A 1 73 ? 11.563 2.912 -7.956 1.00 91.69 73 ILE A C 1
ATOM 576 O O . ILE A 1 73 ? 11.747 3.791 -8.798 1.00 91.69 73 ILE A O 1
ATOM 580 N N . GLU A 1 74 ? 12.476 2.632 -7.029 1.00 90.75 74 GLU A N 1
ATOM 581 C CA . GLU A 1 74 ? 13.847 3.151 -7.065 1.00 90.75 74 GLU A CA 1
ATOM 582 C C . GLU A 1 74 ? 14.668 2.522 -8.203 1.00 90.75 74 GLU A C 1
ATOM 584 O O . GLU A 1 74 ? 15.616 3.146 -8.677 1.00 90.75 74 GLU A O 1
ATOM 589 N N . ASP A 1 75 ? 14.288 1.332 -8.685 1.00 92.19 75 ASP A N 1
ATOM 590 C CA . ASP A 1 75 ? 14.880 0.746 -9.887 1.00 92.19 75 ASP A CA 1
ATOM 591 C C . ASP A 1 75 ? 14.435 1.538 -11.126 1.00 92.19 75 ASP A C 1
ATOM 593 O O . ASP A 1 75 ? 13.245 1.784 -11.354 1.00 92.19 75 ASP A O 1
ATOM 597 N N . ILE A 1 76 ? 15.408 1.931 -11.947 1.00 91.50 76 ILE A N 1
ATOM 598 C CA . ILE A 1 76 ? 15.203 2.689 -13.182 1.00 91.50 76 ILE A CA 1
ATOM 599 C C . ILE A 1 76 ? 14.292 1.918 -14.145 1.00 91.50 76 ILE A C 1
ATOM 601 O O . ILE A 1 76 ? 13.435 2.534 -14.779 1.00 91.50 76 ILE A O 1
ATOM 605 N N . ALA A 1 77 ? 14.428 0.592 -14.241 1.00 91.75 77 ALA A N 1
ATOM 606 C CA . ALA A 1 77 ? 13.611 -0.221 -15.142 1.00 91.75 77 ALA A CA 1
ATOM 607 C C . ALA A 1 77 ? 12.131 -0.202 -14.731 1.00 91.75 77 ALA A C 1
ATOM 609 O O . ALA A 1 77 ? 11.254 0.066 -15.553 1.00 91.75 77 ALA A O 1
ATOM 610 N N . VAL A 1 78 ? 11.863 -0.402 -13.437 1.00 92.81 78 VAL A N 1
ATOM 611 C CA . VAL A 1 78 ? 10.514 -0.351 -12.851 1.00 92.81 78 VAL A CA 1
ATOM 612 C C . VAL A 1 78 ? 9.927 1.058 -12.954 1.00 92.81 78 VAL A C 1
ATOM 614 O O . VAL A 1 78 ? 8.744 1.226 -13.257 1.00 92.81 78 VAL A O 1
ATOM 617 N N . CYS A 1 79 ? 10.746 2.087 -12.739 1.00 92.38 79 CYS A N 1
ATOM 618 C CA . CYS A 1 79 ? 10.304 3.468 -12.855 1.00 92.38 79 CYS A CA 1
ATOM 619 C C . CYS A 1 79 ? 9.933 3.852 -14.285 1.00 92.38 79 CYS A C 1
ATOM 621 O O . CYS A 1 79 ? 8.862 4.421 -14.495 1.00 92.38 79 CYS A O 1
ATOM 623 N N . ASN A 1 80 ? 10.770 3.511 -15.265 1.00 92.69 80 ASN A N 1
ATOM 624 C CA . ASN A 1 80 ? 10.485 3.785 -16.671 1.00 92.69 80 ASN A CA 1
ATOM 625 C C . ASN A 1 80 ? 9.238 3.027 -17.138 1.00 92.69 80 ASN A C 1
ATOM 627 O O . ASN A 1 80 ? 8.380 3.622 -17.782 1.00 92.69 80 ASN A O 1
ATOM 631 N N . ALA A 1 81 ? 9.070 1.770 -16.714 1.00 92.06 81 ALA A N 1
ATOM 632 C CA . ALA A 1 81 ? 7.849 1.006 -16.951 1.00 92.06 81 ALA A CA 1
ATOM 633 C C . ALA A 1 81 ? 6.599 1.726 -16.410 1.00 92.06 81 ALA A C 1
ATOM 635 O O . ALA A 1 81 ? 5.594 1.855 -17.107 1.00 92.06 81 ALA A O 1
ATOM 636 N N . LEU A 1 82 ? 6.649 2.261 -15.187 1.00 91.19 82 LEU A N 1
ATOM 637 C CA . LEU A 1 82 ? 5.534 3.045 -14.651 1.00 91.19 82 LEU A CA 1
ATOM 638 C C . LEU A 1 82 ? 5.326 4.369 -15.412 1.00 91.19 82 LEU A C 1
ATOM 640 O O . LEU A 1 82 ? 4.185 4.784 -15.620 1.00 91.19 82 LEU A O 1
ATOM 644 N N . ALA A 1 83 ? 6.404 5.040 -15.823 1.00 90.88 83 ALA A N 1
ATOM 645 C CA . ALA A 1 83 ? 6.327 6.266 -16.613 1.00 90.88 83 ALA A CA 1
ATOM 646 C C . ALA A 1 83 ? 5.606 6.018 -17.947 1.00 90.88 83 ALA A C 1
ATOM 648 O O . ALA A 1 83 ? 4.668 6.742 -18.284 1.00 90.88 83 ALA A O 1
ATOM 649 N N . ASP A 1 84 ? 5.970 4.940 -18.640 1.00 92.00 84 ASP A N 1
ATOM 650 C CA . ASP A 1 84 ? 5.344 4.513 -19.889 1.00 92.00 84 ASP A CA 1
ATOM 651 C C . ASP A 1 84 ? 3.845 4.214 -19.697 1.00 92.00 84 ASP A C 1
ATOM 653 O O . ASP A 1 84 ? 3.017 4.618 -20.516 1.00 92.00 84 ASP A O 1
ATOM 657 N N . VAL A 1 85 ? 3.452 3.627 -18.560 1.00 90.56 85 VAL A N 1
ATOM 658 C CA . VAL A 1 85 ? 2.033 3.403 -18.209 1.00 90.56 85 VAL A CA 1
ATOM 659 C C . VAL A 1 85 ? 1.259 4.714 -18.047 1.00 90.56 85 VAL A C 1
ATOM 661 O O . VAL A 1 85 ? 0.077 4.780 -18.405 1.00 90.56 85 VAL A O 1
ATOM 664 N N . PHE A 1 86 ? 1.885 5.763 -17.502 1.00 88.56 86 PHE A N 1
ATOM 665 C CA . PHE A 1 86 ? 1.267 7.091 -17.397 1.00 88.56 86 PHE A CA 1
ATOM 666 C C . PHE A 1 86 ? 1.155 7.802 -18.743 1.00 88.56 86 PHE A C 1
ATOM 668 O O . PHE A 1 86 ? 0.232 8.594 -18.933 1.00 88.56 86 PHE A O 1
ATOM 675 N N . GLU A 1 87 ? 2.034 7.475 -19.684 1.00 88.69 87 GLU A N 1
ATOM 676 C CA . GLU A 1 87 ? 1.970 7.927 -21.075 1.00 88.69 87 GLU A CA 1
ATOM 677 C C . GLU A 1 87 ? 1.031 7.068 -21.944 1.00 88.69 87 GLU A C 1
ATOM 679 O O . GLU A 1 87 ? 0.867 7.344 -23.129 1.00 88.69 87 GLU A O 1
ATOM 684 N N . ASN A 1 88 ? 0.355 6.071 -21.353 1.00 86.62 88 ASN A N 1
ATOM 685 C CA . ASN A 1 88 ? -0.502 5.087 -22.030 1.00 86.62 88 ASN A CA 1
ATOM 686 C C . ASN A 1 88 ? 0.223 4.228 -23.078 1.00 86.62 88 ASN A C 1
ATOM 688 O O . ASN A 1 88 ? -0.399 3.770 -24.036 1.00 86.62 88 ASN A O 1
ATOM 692 N N . LYS A 1 89 ? 1.518 3.982 -22.890 1.00 89.69 89 LYS A N 1
ATOM 693 C CA . LYS A 1 89 ? 2.265 2.998 -23.673 1.00 89.69 89 LYS A CA 1
ATOM 694 C C . LYS A 1 89 ? 2.066 1.598 -23.100 1.00 89.69 89 LYS A C 1
ATOM 696 O O . LYS A 1 89 ? 1.824 1.419 -21.904 1.00 89.69 89 LYS A O 1
ATOM 701 N N . GLU A 1 90 ? 2.183 0.602 -23.968 1.00 87.19 90 GLU A N 1
ATOM 702 C CA . GLU A 1 90 ? 2.167 -0.799 -23.563 1.00 87.19 90 GLU A CA 1
ATOM 703 C C . GLU A 1 90 ? 3.503 -1.186 -22.928 1.00 87.19 90 GLU A C 1
ATOM 705 O O . GLU A 1 90 ? 4.573 -0.869 -23.445 1.00 87.19 90 GLU A O 1
ATOM 710 N N . VAL A 1 91 ? 3.430 -1.890 -21.801 1.00 90.00 91 VAL A N 1
ATOM 711 C CA . VAL A 1 91 ? 4.594 -2.351 -21.046 1.00 90.00 91 VAL A CA 1
ATOM 712 C C . VAL A 1 91 ? 4.481 -3.851 -20.860 1.00 90.00 91 VAL A C 1
ATOM 714 O O . VAL A 1 91 ? 3.464 -4.357 -20.384 1.00 90.00 91 VAL A O 1
ATOM 717 N N . ASN A 1 92 ? 5.542 -4.569 -21.218 1.00 89.88 92 ASN A N 1
ATOM 718 C CA . ASN A 1 92 ? 5.624 -6.000 -20.983 1.00 89.88 92 ASN A CA 1
ATOM 719 C C . ASN A 1 92 ? 6.219 -6.273 -19.595 1.00 89.88 92 ASN A C 1
ATOM 721 O O . ASN A 1 92 ? 7.433 -6.278 -19.401 1.00 89.88 92 ASN A O 1
ATOM 725 N N . TRP A 1 93 ? 5.338 -6.537 -18.637 1.00 88.75 93 TRP A N 1
ATOM 726 C CA . TRP A 1 93 ? 5.687 -6.798 -17.240 1.00 88.75 93 TRP A CA 1
ATOM 727 C C . TRP A 1 93 ? 6.330 -8.165 -16.989 1.00 88.75 93 TRP A C 1
ATOM 729 O O . TRP A 1 93 ? 6.825 -8.419 -15.900 1.00 88.75 93 TRP A O 1
ATOM 739 N N . HIS A 1 94 ? 6.371 -9.045 -17.991 1.00 86.00 94 HIS A N 1
ATOM 740 C CA . HIS A 1 94 ? 6.983 -10.371 -17.867 1.00 86.00 94 HIS A CA 1
ATOM 741 C C . HIS A 1 94 ? 8.486 -10.379 -18.186 1.00 86.00 94 HIS A C 1
ATOM 743 O O . HIS A 1 94 ? 9.126 -11.431 -18.151 1.00 86.00 94 HIS A O 1
ATOM 749 N N . ILE A 1 95 ? 9.062 -9.218 -18.506 1.00 84.94 95 ILE A N 1
ATOM 750 C CA . ILE A 1 95 ? 10.496 -9.065 -18.766 1.00 84.94 95 ILE A CA 1
ATOM 751 C C . ILE A 1 95 ? 11.251 -9.091 -17.433 1.00 84.94 95 ILE A C 1
ATOM 753 O O . ILE A 1 95 ? 10.800 -8.506 -16.457 1.00 84.94 95 ILE A O 1
ATOM 757 N N . GLY A 1 96 ? 12.414 -9.751 -17.396 1.00 82.56 96 GLY A N 1
ATOM 758 C CA . GLY A 1 96 ? 13.127 -10.151 -16.172 1.00 82.56 96 GLY A CA 1
ATOM 759 C C . GLY A 1 96 ? 13.136 -9.148 -15.009 1.00 82.56 96 GLY A C 1
ATOM 760 O O . GLY A 1 96 ? 12.777 -9.525 -13.901 1.00 82.56 96 GLY A O 1
ATOM 761 N N . GLN A 1 97 ? 13.485 -7.880 -15.248 1.00 82.19 97 GLN A N 1
ATOM 762 C CA . GLN A 1 97 ? 13.562 -6.841 -14.201 1.00 82.19 97 GLN A CA 1
ATOM 763 C C . GLN A 1 97 ? 12.191 -6.403 -13.651 1.00 82.19 97 GLN A C 1
ATOM 765 O O . GLN A 1 97 ? 12.112 -5.841 -12.565 1.00 82.19 97 GLN A O 1
ATOM 770 N N . LEU A 1 98 ? 11.111 -6.655 -14.394 1.00 87.62 98 LEU A N 1
ATOM 771 C CA . LEU A 1 98 ? 9.732 -6.319 -14.034 1.00 87.62 98 LEU A CA 1
ATOM 772 C C . LEU A 1 98 ? 8.942 -7.523 -13.515 1.00 87.62 98 LEU A C 1
ATOM 774 O O . LEU A 1 98 ? 7.826 -7.338 -13.041 1.00 87.62 98 LEU A O 1
ATOM 778 N N . ARG A 1 99 ? 9.508 -8.735 -13.583 1.00 86.88 99 ARG A N 1
ATOM 779 C CA . ARG A 1 99 ? 8.819 -9.995 -13.267 1.00 86.88 99 ARG A CA 1
ATOM 780 C C . ARG A 1 99 ? 8.239 -10.028 -11.848 1.00 86.88 99 ARG A C 1
ATOM 782 O O . ARG A 1 99 ? 7.150 -10.559 -11.651 1.00 86.88 99 ARG A O 1
ATOM 789 N N . GLY A 1 100 ? 8.917 -9.366 -10.908 1.00 86.94 100 GLY A N 1
ATOM 790 C CA . GLY A 1 100 ? 8.463 -9.244 -9.524 1.00 86.94 100 GLY A CA 1
ATOM 791 C C . GLY A 1 100 ? 7.297 -8.277 -9.328 1.00 86.94 100 GLY A C 1
ATOM 792 O O . GLY A 1 100 ? 6.676 -8.274 -8.266 1.00 86.94 100 GLY A O 1
ATOM 793 N N . CYS A 1 101 ? 6.981 -7.451 -10.326 1.00 90.00 101 CYS A N 1
ATOM 794 C CA . CYS A 1 101 ? 5.847 -6.539 -10.305 1.00 90.00 101 CYS A CA 1
ATOM 795 C C . CYS A 1 101 ? 4.586 -7.229 -10.828 1.00 90.00 101 CYS A C 1
ATOM 797 O O . CYS A 1 101 ? 4.605 -7.964 -11.809 1.00 90.00 101 CYS A O 1
ATOM 799 N N . PHE A 1 102 ? 3.453 -6.926 -10.208 1.00 88.88 102 PHE A N 1
ATOM 800 C CA . PHE A 1 102 ? 2.165 -7.513 -10.551 1.00 88.88 102 PHE A CA 1
ATOM 801 C C . PHE A 1 102 ? 1.716 -7.169 -11.980 1.00 88.88 102 PHE A C 1
ATOM 803 O O . PHE A 1 102 ? 1.102 -7.989 -12.658 1.00 88.88 102 PHE A O 1
ATOM 810 N N . GLY A 1 103 ? 2.013 -5.952 -12.449 1.00 87.12 103 GLY A N 1
ATOM 811 C CA . GLY A 1 103 ? 1.958 -5.579 -13.866 1.00 87.12 103 GLY A CA 1
ATOM 812 C C . GLY A 1 103 ? 0.578 -5.542 -14.526 1.00 87.12 103 GLY A C 1
ATOM 813 O O . GLY A 1 103 ? 0.443 -5.205 -15.699 1.00 87.12 103 GLY A O 1
ATOM 814 N N . ARG A 1 104 ? -0.486 -5.835 -13.784 1.00 87.62 104 ARG A N 1
ATOM 815 C CA . ARG A 1 104 ? -1.863 -5.774 -14.275 1.00 87.62 104 ARG A CA 1
ATOM 816 C C . ARG A 1 104 ? -2.780 -5.159 -13.240 1.00 87.62 104 ARG A C 1
ATOM 818 O O . ARG A 1 104 ? -2.439 -5.036 -12.067 1.00 87.62 104 ARG A O 1
ATOM 825 N N . LEU A 1 105 ? -3.971 -4.771 -13.680 1.00 85.38 105 LEU A N 1
ATOM 826 C CA . LEU A 1 105 ? -5.014 -4.436 -12.728 1.00 85.38 105 LEU A CA 1
ATOM 827 C C . LEU A 1 105 ? -5.517 -5.727 -12.070 1.00 85.38 105 LEU A C 1
ATOM 829 O O . LEU A 1 105 ? -5.699 -6.742 -12.751 1.00 85.38 105 LEU A O 1
ATOM 833 N N . PRO A 1 106 ? -5.708 -5.701 -10.750 1.00 80.00 106 PRO A N 1
ATOM 834 C CA . PRO A 1 106 ? -6.211 -6.848 -10.028 1.00 80.00 106 PRO A CA 1
ATOM 835 C C . PRO A 1 106 ? -7.687 -7.063 -10.361 1.00 80.00 106 PRO A C 1
ATOM 837 O O . PRO A 1 106 ? -8.445 -6.105 -10.545 1.00 80.00 106 PRO A O 1
ATOM 840 N N . LYS A 1 107 ? -8.084 -8.328 -10.479 1.00 79.44 107 LYS A N 1
ATOM 841 C CA . LYS A 1 107 ? -9.473 -8.696 -10.761 1.00 79.44 107 LYS A CA 1
ATOM 842 C C . LYS A 1 107 ? -10.312 -8.615 -9.481 1.00 79.44 107 LYS A C 1
ATOM 844 O O . LYS A 1 107 ? -9.780 -8.639 -8.375 1.00 79.44 107 LYS A O 1
ATOM 849 N N . SER A 1 108 ? -11.633 -8.496 -9.623 1.00 66.69 108 SER A N 1
ATOM 850 C CA . SER A 1 108 ? -12.545 -8.321 -8.478 1.00 66.69 108 SER A CA 1
ATOM 851 C C . SER A 1 108 ? -12.578 -9.521 -7.521 1.00 66.69 108 SER A C 1
ATOM 853 O O . SER A 1 108 ? -13.019 -9.375 -6.385 1.00 66.69 108 SER A O 1
ATOM 855 N N . ASP A 1 109 ? -12.166 -10.692 -7.994 1.00 64.88 109 ASP A N 1
ATOM 856 C CA . ASP A 1 109 ? -12.083 -11.963 -7.275 1.00 64.88 109 ASP A CA 1
ATOM 857 C C . ASP A 1 109 ? -10.725 -12.182 -6.588 1.00 64.88 109 ASP A C 1
ATOM 859 O O . ASP A 1 109 ? -10.582 -13.106 -5.789 1.00 64.88 109 ASP A O 1
ATOM 863 N N . GLU A 1 110 ? -9.729 -11.330 -6.848 1.00 70.56 110 GLU A N 1
ATOM 864 C CA . GLU A 1 110 ? -8.403 -11.475 -6.254 1.00 70.56 110 GLU A CA 1
ATOM 865 C C . GLU A 1 110 ? -8.351 -10.866 -4.846 1.00 70.56 110 GLU A C 1
ATOM 867 O O . GLU A 1 110 ? -8.753 -9.713 -4.646 1.00 70.56 110 GLU A O 1
ATOM 872 N N . PRO A 1 111 ? -7.810 -11.593 -3.849 1.00 64.56 111 PRO A N 1
ATOM 873 C CA . PRO A 1 111 ? -7.728 -11.124 -2.472 1.00 64.56 111 PRO A CA 1
ATOM 874 C C . PRO A 1 111 ? -6.552 -10.149 -2.303 1.00 64.56 111 PRO A C 1
ATOM 876 O O . PRO A 1 111 ? -5.592 -10.412 -1.582 1.00 64.56 111 PRO A O 1
ATOM 879 N N . ILE A 1 112 ? -6.610 -8.997 -2.976 1.00 68.56 112 ILE A N 1
ATOM 880 C CA . ILE A 1 112 ? -5.728 -7.855 -2.674 1.00 68.56 112 ILE A CA 1
ATOM 881 C C . ILE A 1 112 ? -5.992 -7.372 -1.242 1.00 68.56 112 ILE A C 1
ATOM 883 O O . ILE A 1 112 ? -5.101 -6.877 -0.551 1.00 68.56 112 ILE A O 1
ATOM 887 N N . PHE A 1 113 ? -7.248 -7.508 -0.818 1.00 67.12 113 PHE A N 1
ATOM 888 C CA . PHE A 1 113 ? -7.690 -7.254 0.536 1.00 67.12 113 PHE A CA 1
ATOM 889 C C . PHE A 1 113 ? -7.646 -8.551 1.323 1.00 67.12 113 PHE A C 1
ATOM 891 O O . PHE A 1 113 ? -8.280 -9.542 0.959 1.00 67.12 113 PHE A O 1
ATOM 898 N N . ASP A 1 114 ? -6.923 -8.519 2.431 1.00 68.25 114 ASP A N 1
ATOM 899 C CA . ASP A 1 114 ? -7.053 -9.515 3.474 1.00 68.25 114 ASP A CA 1
ATOM 900 C C . ASP A 1 114 ? -8.375 -9.251 4.209 1.00 68.25 114 ASP A C 1
ATOM 902 O O . ASP A 1 114 ? -8.455 -8.457 5.148 1.00 68.25 114 ASP A O 1
ATOM 906 N N . ASN A 1 115 ? -9.441 -9.877 3.705 1.00 63.03 115 ASN A N 1
ATOM 907 C CA . ASN A 1 115 ? -10.773 -9.841 4.310 1.00 63.03 115 ASN A CA 1
ATOM 908 C C . ASN A 1 115 ? -10.888 -10.778 5.524 1.00 63.03 115 ASN A C 1
ATOM 910 O O . ASN A 1 115 ? -11.864 -10.691 6.266 1.00 63.03 115 ASN A O 1
ATOM 914 N N . TYR A 1 116 ? -9.923 -11.682 5.720 1.00 63.19 116 TYR A N 1
ATOM 915 C CA . TYR A 1 116 ? -9.950 -12.667 6.800 1.00 63.19 116 TYR A CA 1
ATOM 916 C C . TYR A 1 116 ? -9.382 -12.095 8.098 1.00 63.19 116 TYR A C 1
ATOM 918 O O . TYR A 1 116 ? -9.890 -12.398 9.178 1.00 63.19 116 TYR A O 1
ATOM 926 N N . ASN A 1 117 ? -8.365 -11.233 8.006 1.00 63.41 117 ASN A N 1
ATOM 927 C CA . ASN A 1 117 ? -7.750 -10.614 9.174 1.00 63.41 117 ASN A CA 1
ATOM 928 C C . ASN A 1 117 ? -8.063 -9.113 9.247 1.00 63.41 117 ASN A C 1
ATOM 930 O O . ASN A 1 117 ? -7.484 -8.324 8.492 1.00 63.41 117 ASN A O 1
ATOM 934 N N . PRO A 1 118 ? -8.910 -8.666 10.196 1.00 64.00 118 PRO A N 1
ATOM 935 C CA . PRO A 1 118 ? -9.068 -7.239 10.445 1.00 64.00 118 PRO A CA 1
ATOM 936 C C . PRO A 1 118 ? -7.730 -6.616 10.869 1.00 64.00 118 PRO A C 1
ATOM 938 O O . PRO A 1 118 ? -6.901 -7.277 11.501 1.00 64.00 118 PRO A O 1
ATOM 941 N N . SER A 1 119 ? -7.510 -5.340 10.533 1.00 64.94 119 SER A N 1
ATOM 942 C CA . SER A 1 119 ? -6.242 -4.663 10.832 1.00 64.94 119 SER A CA 1
ATOM 943 C C . SER A 1 119 ? -5.941 -4.649 12.339 1.00 64.94 119 SER A C 1
ATOM 945 O O . SER A 1 119 ? -6.851 -4.541 13.162 1.00 64.94 119 SER A O 1
ATOM 947 N N . ASP A 1 120 ? -4.662 -4.720 12.725 1.00 71.31 120 ASP A N 1
ATOM 948 C CA . ASP A 1 120 ? -4.261 -4.709 14.145 1.00 71.31 120 ASP A CA 1
ATOM 949 C C . ASP A 1 120 ? -4.751 -3.450 14.869 1.00 71.31 120 ASP A C 1
ATOM 951 O O . ASP A 1 120 ? -5.160 -3.496 16.028 1.00 71.31 120 ASP A O 1
ATOM 955 N N . LEU A 1 121 ? -4.775 -2.322 14.154 1.00 72.62 121 LEU A N 1
ATOM 956 C CA . LEU A 1 121 ? -5.324 -1.069 14.656 1.00 72.62 121 LEU A CA 1
ATOM 957 C C . LEU A 1 121 ? -6.834 -1.174 14.898 1.00 72.62 121 LEU A C 1
ATOM 959 O O . LEU A 1 121 ? -7.312 -0.723 15.935 1.00 72.62 121 LEU A O 1
ATOM 963 N N . TYR A 1 122 ? -7.577 -1.784 13.971 1.00 75.31 122 TYR A N 1
ATOM 964 C CA . TYR A 1 122 ? -9.007 -2.027 14.143 1.00 75.31 122 TYR A CA 1
ATOM 965 C C . TYR A 1 122 ? -9.273 -2.967 15.323 1.00 75.31 122 TYR A C 1
ATOM 967 O O . TYR A 1 122 ? -10.131 -2.675 16.153 1.00 75.31 122 TYR A O 1
ATOM 975 N N . ARG A 1 123 ? -8.497 -4.050 15.455 1.00 77.31 123 ARG A N 1
ATOM 976 C CA . ARG A 1 123 ? -8.563 -4.953 16.614 1.00 77.31 123 ARG A CA 1
ATOM 977 C C . ARG A 1 123 ? -8.312 -4.210 17.921 1.00 77.31 123 ARG A C 1
ATOM 979 O O . ARG A 1 123 ? -9.082 -4.384 18.860 1.00 77.31 123 ARG A O 1
ATOM 986 N N . TYR A 1 124 ? -7.287 -3.361 17.973 1.00 84.81 124 TYR A N 1
ATOM 987 C CA . TYR A 1 124 ? -6.983 -2.547 19.149 1.00 84.81 124 TYR A CA 1
ATOM 988 C C . TYR A 1 124 ? -8.113 -1.563 19.483 1.00 84.81 124 TYR A C 1
ATOM 990 O O . TYR A 1 124 ? -8.523 -1.480 20.636 1.00 84.81 124 TYR A O 1
ATOM 998 N N . LEU A 1 125 ? -8.659 -0.859 18.486 1.00 84.88 125 LEU A N 1
ATOM 999 C CA . LEU A 1 125 ? -9.794 0.056 18.659 1.00 84.88 125 LEU A CA 1
ATOM 1000 C C . LEU A 1 125 ? -11.043 -0.667 19.172 1.00 84.88 125 LEU A C 1
ATOM 1002 O O . LEU A 1 125 ? -11.695 -0.177 20.090 1.00 84.88 125 LEU A O 1
ATOM 1006 N N . MET A 1 126 ? -11.353 -1.839 18.617 1.00 85.56 126 MET A N 1
ATOM 1007 C CA . MET A 1 126 ? -12.468 -2.671 19.073 1.00 85.56 126 MET A CA 1
ATOM 1008 C C . MET A 1 126 ? -12.253 -3.156 20.505 1.00 85.56 126 MET A C 1
ATOM 1010 O O . MET A 1 126 ? -13.152 -3.027 21.330 1.00 85.56 126 MET A O 1
ATOM 1014 N N . LEU A 1 127 ? -11.056 -3.653 20.830 1.00 92.00 127 LEU A N 1
ATOM 1015 C CA . LEU A 1 127 ? -10.692 -4.054 22.192 1.00 92.00 127 LEU A CA 1
ATOM 1016 C C . LEU A 1 127 ? -10.809 -2.889 23.175 1.00 92.00 127 LEU A C 1
ATOM 1018 O O . LEU A 1 127 ? -11.384 -3.057 24.248 1.00 92.00 127 LEU A O 1
ATOM 1022 N N . PHE A 1 128 ? -10.314 -1.708 22.807 1.00 93.25 128 PHE A N 1
ATOM 1023 C CA . PHE A 1 128 ? -10.427 -0.499 23.616 1.00 93.25 128 PHE A CA 1
ATOM 1024 C C . PHE A 1 128 ? -11.893 -0.121 23.857 1.00 93.25 128 PHE A C 1
ATOM 1026 O O . PHE A 1 128 ? -12.281 0.125 24.997 1.00 93.25 128 PHE A O 1
ATOM 1033 N N . HIS A 1 129 ? -12.728 -0.148 22.816 1.00 93.50 129 HIS A N 1
ATOM 1034 C CA . HIS A 1 129 ? -14.155 0.148 22.935 1.00 93.50 129 HIS A CA 1
ATOM 1035 C C . HIS A 1 129 ? -14.904 -0.865 23.800 1.00 93.50 129 HIS A C 1
ATOM 1037 O O . HIS A 1 129 ? -15.661 -0.466 24.683 1.00 93.50 129 HIS A O 1
ATOM 1043 N N . ILE A 1 130 ? -14.690 -2.162 23.575 1.00 94.94 130 ILE A N 1
ATOM 1044 C CA . ILE A 1 130 ? -15.332 -3.230 24.350 1.00 94.94 130 ILE A CA 1
ATOM 1045 C C . ILE A 1 130 ? -14.913 -3.128 25.817 1.00 94.94 130 ILE A C 1
ATOM 1047 O O . ILE A 1 130 ? -15.767 -3.141 26.700 1.00 94.94 130 ILE A O 1
ATOM 1051 N N . THR A 1 131 ? -13.616 -2.949 26.082 1.00 96.12 131 THR A N 1
ATOM 1052 C CA . THR A 1 131 ? -13.092 -2.799 27.447 1.00 96.12 131 THR A CA 1
ATOM 1053 C C . THR A 1 131 ? -13.676 -1.557 28.115 1.00 96.12 131 THR A C 1
ATOM 1055 O O . THR A 1 131 ? -14.133 -1.635 29.251 1.00 96.12 131 THR A O 1
ATOM 1058 N N . GLY A 1 132 ? -13.744 -0.431 27.397 1.00 96.19 132 GLY A N 1
ATOM 1059 C CA . GLY A 1 132 ? -14.370 0.796 27.885 1.00 96.19 132 GLY A CA 1
ATOM 1060 C C . GLY A 1 132 ? -15.836 0.590 28.261 1.00 96.19 132 GLY A C 1
ATOM 1061 O O . GLY A 1 132 ? -16.236 0.943 29.365 1.00 96.19 132 GLY A O 1
ATOM 1062 N N . MET A 1 133 ? -16.617 -0.057 27.393 1.00 96.75 133 MET A N 1
ATOM 1063 C CA . MET A 1 133 ? -18.025 -0.370 27.658 1.00 96.75 133 MET A CA 1
ATOM 1064 C C . MET A 1 133 ? -18.194 -1.274 28.885 1.00 96.75 133 MET A C 1
ATOM 1066 O O . MET A 1 133 ? -19.041 -0.993 29.735 1.00 96.75 133 MET A O 1
ATOM 1070 N N . VAL A 1 134 ? -17.378 -2.324 29.016 1.00 96.81 134 VAL A N 1
ATOM 1071 C CA . VAL A 1 134 ? -17.406 -3.237 30.173 1.00 96.81 134 VAL A CA 1
ATOM 1072 C C . VAL A 1 134 ? -17.035 -2.501 31.464 1.00 96.81 134 VAL A C 1
ATOM 1074 O O . VAL A 1 134 ? -17.748 -2.602 32.457 1.00 96.81 134 VAL A O 1
ATOM 1077 N N . CYS A 1 135 ? -15.970 -1.698 31.464 1.00 96.31 135 CYS A N 1
ATOM 1078 C CA . CYS A 1 135 ? -15.594 -0.908 32.636 1.00 96.31 135 CYS A CA 1
ATOM 1079 C C . CYS A 1 135 ? -16.682 0.106 33.018 1.00 96.31 135 CYS A C 1
ATOM 1081 O O . CYS A 1 135 ? -17.043 0.198 34.189 1.00 96.31 135 CYS A O 1
ATOM 1083 N N . SER A 1 136 ? -17.246 0.839 32.054 1.00 94.75 136 SER A N 1
ATOM 1084 C CA . SER A 1 136 ? -18.315 1.809 32.315 1.00 94.75 136 SER A CA 1
ATOM 1085 C C . SER A 1 136 ? -19.574 1.143 32.866 1.00 94.75 136 SER A C 1
ATOM 1087 O O . SER A 1 136 ? -20.157 1.642 33.825 1.00 94.75 136 SER A O 1
ATOM 1089 N N . THR A 1 137 ? -19.976 -0.001 32.311 1.00 96.31 137 THR A N 1
ATOM 1090 C CA . THR A 1 137 ? -21.130 -0.762 32.816 1.00 96.31 137 THR A CA 1
ATOM 1091 C C . THR A 1 137 ? -20.895 -1.297 34.224 1.00 96.31 137 THR A C 1
ATOM 1093 O O . THR A 1 137 ? -21.777 -1.149 35.065 1.00 96.31 137 THR A O 1
ATOM 1096 N N . LEU A 1 138 ? -19.704 -1.822 34.530 1.00 95.25 138 LEU A N 1
ATOM 1097 C CA . LEU A 1 138 ? -19.348 -2.237 35.891 1.00 95.25 138 LEU A CA 1
ATOM 1098 C C . LEU A 1 138 ? -19.383 -1.070 36.884 1.00 95.25 138 LEU A C 1
ATOM 1100 O O . LEU A 1 138 ? -19.900 -1.230 37.986 1.00 95.25 138 LEU A O 1
ATOM 1104 N N . ILE A 1 139 ? -18.890 0.108 36.491 1.00 93.38 139 ILE A N 1
ATOM 1105 C CA . ILE A 1 139 ? -18.951 1.318 37.323 1.00 93.38 139 ILE A CA 1
ATOM 1106 C C . ILE A 1 139 ? -20.409 1.722 37.583 1.00 93.38 139 ILE A C 1
ATOM 1108 O O . ILE A 1 139 ? -20.774 2.003 38.723 1.00 93.38 139 ILE A O 1
ATOM 1112 N N . ILE A 1 140 ? -21.263 1.715 36.555 1.00 92.31 140 ILE A N 1
ATOM 1113 C CA . ILE A 1 140 ? -22.690 2.042 36.699 1.00 92.31 140 ILE A CA 1
ATOM 1114 C C . ILE A 1 140 ? -23.386 1.039 37.624 1.00 92.31 140 ILE A C 1
ATOM 1116 O O . ILE A 1 140 ? -24.117 1.453 38.521 1.00 92.31 140 ILE A O 1
ATOM 1120 N N . ILE A 1 141 ? -23.138 -0.263 37.447 1.00 92.06 141 ILE A N 1
ATOM 1121 C CA . ILE A 1 141 ? -23.694 -1.315 38.308 1.00 92.06 141 ILE A CA 1
ATOM 1122 C C . ILE A 1 141 ? -23.213 -1.130 39.745 1.00 92.06 141 ILE A C 1
ATOM 1124 O O . ILE A 1 141 ? -24.023 -1.202 40.661 1.00 92.06 141 ILE A O 1
ATOM 1128 N N . PHE A 1 142 ? -21.928 -0.839 39.956 1.00 89.44 142 PHE A N 1
ATOM 1129 C CA . PHE A 1 142 ? -21.384 -0.567 41.283 1.00 89.44 142 PHE A CA 1
ATOM 1130 C C . PHE A 1 142 ? -22.129 0.586 41.967 1.00 89.44 142 PHE A C 1
ATOM 1132 O O . PHE A 1 142 ? -22.631 0.414 43.075 1.00 89.44 142 PHE A O 1
ATOM 1139 N N . PHE A 1 143 ? -22.287 1.729 41.293 1.00 84.69 143 PHE A N 1
ATOM 1140 C CA . PHE A 1 143 ? -23.034 2.862 41.849 1.00 84.69 143 PHE A CA 1
ATOM 1141 C C . PHE A 1 143 ? -24.520 2.553 42.058 1.00 84.69 143 PHE A C 1
ATOM 1143 O O . PHE A 1 143 ? -25.103 3.003 43.044 1.00 84.69 143 PHE A O 1
ATOM 1150 N N . TYR A 1 144 ? -25.134 1.771 41.170 1.00 86.31 144 TYR A N 1
ATOM 1151 C CA . TYR A 1 144 ? -26.525 1.346 41.306 1.00 86.31 144 TYR A CA 1
ATOM 1152 C C . TYR A 1 144 ? -26.726 0.434 42.523 1.00 86.31 144 TYR A C 1
ATOM 1154 O O . TYR A 1 144 ? -27.641 0.649 43.312 1.00 86.31 144 TYR A O 1
ATOM 1162 N N . VAL A 1 145 ? -25.839 -0.545 42.716 1.00 84.00 145 VAL A N 1
ATOM 1163 C CA . VAL A 1 145 ? -25.862 -1.472 43.853 1.00 84.00 145 VAL A CA 1
ATOM 1164 C C . VAL A 1 145 ? -25.595 -0.736 45.161 1.00 84.00 145 VAL A C 1
ATOM 1166 O O . VAL A 1 145 ? -26.323 -0.951 46.125 1.00 84.00 145 VAL A O 1
ATOM 1169 N N . VAL A 1 146 ? -24.615 0.175 45.198 1.00 79.69 146 VAL A N 1
ATOM 1170 C CA . VAL A 1 146 ? -24.379 1.034 46.368 1.00 79.69 146 VAL A CA 1
ATOM 1171 C C . VAL A 1 146 ? -25.636 1.841 46.686 1.00 79.69 146 VAL A C 1
ATOM 1173 O O . VAL A 1 146 ? -26.082 1.828 47.825 1.00 79.69 146 VAL A O 1
ATOM 1176 N N . ARG A 1 147 ? -26.276 2.466 45.693 1.00 73.81 147 ARG A N 1
ATOM 1177 C CA . ARG A 1 147 ? -27.523 3.221 45.892 1.00 73.81 147 ARG A CA 1
ATOM 1178 C C . ARG A 1 147 ? -28.699 2.364 46.380 1.00 73.81 147 ARG A C 1
ATOM 1180 O O . ARG A 1 147 ? -29.571 2.890 47.055 1.00 73.81 147 ARG A O 1
ATOM 1187 N N . PHE A 1 148 ? -28.767 1.094 45.987 1.00 75.06 148 PHE A N 1
ATOM 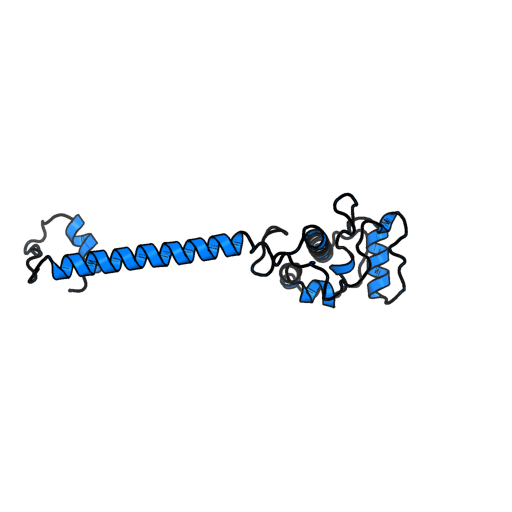1188 C CA . PHE A 1 148 ? -29.881 0.209 46.336 1.00 75.06 148 PHE A CA 1
ATOM 1189 C C . PHE A 1 148 ? -29.696 -0.468 47.698 1.00 75.06 148 PHE A C 1
ATOM 1191 O O . PHE A 1 148 ? -30.632 -0.530 48.485 1.00 75.06 148 PHE A O 1
ATOM 1198 N N . ILE A 1 149 ? -28.498 -0.996 47.971 1.00 73.56 149 ILE A N 1
ATOM 1199 C CA . ILE A 1 149 ? -28.189 -1.690 49.232 1.00 73.56 149 ILE A CA 1
ATOM 1200 C C . ILE A 1 149 ? -28.072 -0.690 50.369 1.00 73.56 149 ILE A C 1
ATOM 1202 O O . ILE A 1 149 ? -28.456 -0.970 51.502 1.00 73.56 149 ILE A O 1
ATOM 1206 N N . THR A 1 150 ? -27.484 0.461 50.076 1.00 59.78 150 THR A N 1
ATOM 1207 C CA . THR A 1 150 ? -27.326 1.487 51.075 1.00 59.78 150 THR A CA 1
ATOM 1208 C C . THR A 1 150 ? -28.528 2.425 50.937 1.00 59.78 150 THR A C 1
ATOM 1210 O O . THR A 1 150 ? -28.609 3.190 49.979 1.00 59.78 150 THR A O 1
ATOM 1213 N N . GLU A 1 151 ? -29.489 2.362 51.870 1.00 48.75 151 GLU A N 1
ATOM 1214 C CA . GLU A 1 151 ? -30.411 3.480 52.131 1.00 48.75 151 GLU A CA 1
ATOM 1215 C C . GLU A 1 151 ? -29.575 4.664 52.651 1.00 48.75 151 GLU A C 1
ATOM 1217 O O . GLU A 1 151 ? -29.663 5.063 53.808 1.00 48.75 151 GLU A O 1
ATOM 1222 N N . TYR A 1 152 ? -28.661 5.202 51.839 1.00 49.09 152 TYR A N 1
ATOM 1223 C CA . TYR A 1 152 ? -28.020 6.473 52.148 1.00 49.09 152 TYR A CA 1
ATOM 1224 C C . TYR A 1 152 ? -29.033 7.568 51.839 1.00 49.09 152 TYR A C 1
ATOM 1226 O O . TYR A 1 152 ? -28.933 8.280 50.839 1.00 49.09 152 TYR A O 1
ATOM 1234 N N . ASP A 1 153 ? -29.989 7.735 52.748 1.00 40.03 153 ASP A N 1
ATOM 1235 C CA . ASP A 1 153 ? -30.510 9.057 53.062 1.00 40.03 153 ASP A CA 1
ATOM 1236 C C . ASP A 1 153 ? -29.322 9.885 53.561 1.00 40.03 153 ASP A C 1
ATOM 1238 O O . ASP A 1 153 ? -28.976 9.861 54.735 1.00 40.03 153 ASP A O 1
ATOM 1242 N N . ALA A 1 154 ? -28.603 10.504 52.622 1.00 47.50 154 ALA A N 1
ATOM 1243 C CA . ALA A 1 154 ? -27.750 11.684 52.763 1.00 47.50 154 ALA A CA 1
ATOM 1244 C C . ALA A 1 154 ? -26.973 11.913 54.089 1.00 47.50 154 ALA A C 1
ATOM 1246 O O . ALA A 1 154 ? -26.686 13.055 54.430 1.00 47.50 154 ALA A O 1
ATOM 1247 N N . ILE A 1 155 ? -26.533 10.878 54.809 1.00 45.59 155 ILE A N 1
ATOM 1248 C CA . ILE A 1 155 ? -25.544 10.976 55.896 1.00 45.59 155 ILE A CA 1
ATOM 1249 C C . ILE A 1 155 ? -24.174 10.611 55.313 1.00 45.59 155 ILE A C 1
ATOM 1251 O O . ILE A 1 155 ? -23.437 9.744 55.769 1.00 45.59 155 ILE A O 1
ATOM 1255 N N . ILE A 1 156 ? -23.792 11.320 54.253 1.00 51.38 156 ILE A N 1
ATOM 1256 C CA . ILE A 1 156 ? -22.385 11.680 54.125 1.00 51.38 156 ILE A CA 1
ATOM 1257 C C . ILE A 1 156 ? -22.261 12.861 55.071 1.00 51.38 156 ILE A C 1
ATOM 1259 O O . ILE A 1 156 ? -22.781 13.932 54.770 1.00 51.38 156 ILE A O 1
ATOM 1263 N N . TYR A 1 157 ? -21.660 12.648 56.244 1.00 51.84 157 TYR A N 1
ATOM 1264 C CA . TYR A 1 157 ? -21.289 13.730 57.150 1.00 51.84 157 TYR A CA 1
ATOM 1265 C C . TYR A 1 157 ? -20.599 14.815 56.318 1.00 51.84 157 TYR A C 1
ATOM 1267 O O . TYR A 1 157 ? -19.470 14.629 55.865 1.00 51.84 157 TYR A O 1
ATOM 1275 N N . GLN A 1 158 ? -21.309 15.911 56.043 1.00 51.25 158 GLN A N 1
ATOM 1276 C CA . GLN A 1 158 ? -20.703 17.111 55.505 1.00 51.25 158 GLN A CA 1
ATOM 1277 C C . GLN A 1 158 ? -19.933 17.733 56.668 1.00 51.25 158 GLN A C 1
ATOM 1279 O O . GLN A 1 158 ? -20.554 18.094 57.672 1.00 51.25 158 GLN A O 1
ATOM 1284 N N . PRO A 1 159 ? -18.604 17.880 56.560 1.00 49.84 159 PRO A N 1
ATOM 1285 C CA . PRO A 1 159 ? -17.841 18.717 57.462 1.00 49.84 159 PRO A CA 1
ATOM 1286 C C . PRO A 1 159 ? -18.497 20.077 57.650 1.00 49.84 159 PRO A C 1
ATOM 1288 O O . PRO A 1 159 ? -18.445 20.931 56.765 1.00 49.84 159 PRO A O 1
ATOM 1291 N N . ARG A 1 160 ? -19.108 20.318 58.808 1.00 49.44 160 ARG A N 1
ATOM 1292 C CA . ARG A 1 160 ? -19.588 21.663 59.140 1.00 49.44 160 ARG A CA 1
ATOM 1293 C C . ARG A 1 160 ? -18.415 22.613 59.416 1.00 49.44 160 ARG A C 1
ATOM 1295 O O . ARG A 1 160 ? -18.565 23.823 59.276 1.00 49.44 160 ARG A O 1
ATOM 1302 N N . ASN A 1 161 ? -17.243 22.069 59.755 1.00 57.31 161 ASN A N 1
ATOM 1303 C CA . ASN A 1 161 ? -16.035 22.828 60.061 1.00 57.31 161 ASN A CA 1
ATOM 1304 C C . ASN A 1 161 ? -14.990 22.736 58.939 1.00 57.31 161 ASN A C 1
ATOM 1306 O O . ASN A 1 161 ? -14.763 21.690 58.337 1.00 57.31 161 ASN A O 1
ATOM 1310 N N . SER A 1 162 ? -14.296 23.848 58.694 1.00 57.34 162 SER A N 1
ATOM 1311 C CA . SER A 1 162 ? -13.305 24.012 57.619 1.00 57.34 162 SER A CA 1
ATOM 1312 C C . SER A 1 162 ? -12.029 23.164 57.763 1.00 57.34 162 SER A C 1
ATOM 1314 O O . SER A 1 162 ? -11.237 23.122 56.811 1.00 57.34 162 SER A O 1
ATOM 1316 N N . ASN A 1 163 ? -11.858 22.498 58.913 1.00 59.72 163 ASN A N 1
ATOM 1317 C CA . ASN A 1 163 ? -10.687 21.707 59.301 1.00 59.72 163 ASN A CA 1
ATOM 1318 C C . ASN A 1 163 ? -10.737 20.228 58.891 1.00 59.72 163 ASN A C 1
ATOM 1320 O O . ASN A 1 163 ? -9.759 19.520 59.125 1.00 59.72 163 ASN A O 1
ATOM 1324 N N . ASP A 1 164 ? -11.817 19.748 58.274 1.00 60.31 164 ASP A N 1
ATOM 1325 C CA . ASP A 1 164 ? -11.878 18.335 57.893 1.00 60.31 164 ASP A CA 1
ATOM 1326 C C . ASP A 1 164 ? -11.028 18.020 56.650 1.00 60.31 164 ASP A C 1
ATOM 1328 O O . ASP A 1 164 ? -10.800 18.857 55.766 1.00 60.31 164 ASP A O 1
ATOM 1332 N N . ASN A 1 165 ? -10.537 16.775 56.631 1.00 62.75 165 ASN A N 1
ATOM 1333 C CA . ASN A 1 165 ? -9.497 16.241 55.753 1.00 62.75 165 ASN A CA 1
ATOM 1334 C C . ASN A 1 165 ? -9.610 16.674 54.281 1.00 62.75 165 ASN A C 1
ATOM 1336 O O . ASN A 1 165 ? -10.649 16.524 53.636 1.00 62.75 165 ASN A O 1
ATOM 1340 N N . PHE A 1 166 ? -8.476 17.110 53.716 1.00 64.50 166 PHE A N 1
ATOM 1341 C CA . PHE A 1 166 ? -8.333 17.586 52.333 1.00 64.50 166 PHE A CA 1
ATOM 1342 C C . PHE A 1 166 ? -8.911 16.621 51.281 1.00 64.50 166 PHE A C 1
ATOM 1344 O O . PHE A 1 166 ? -9.507 17.072 5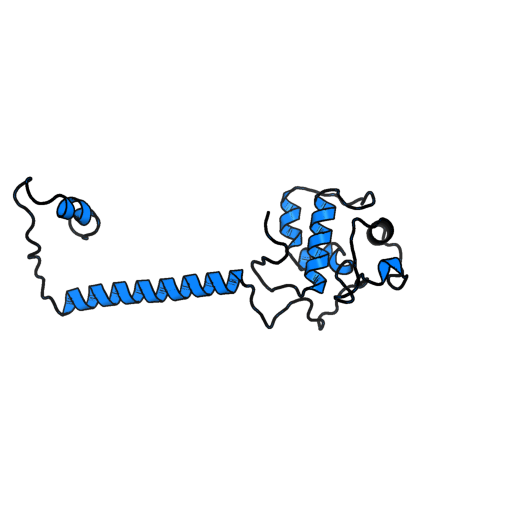0.303 1.00 64.50 166 PHE A O 1
ATOM 1351 N N . CYS A 1 167 ? -8.828 15.305 51.513 1.00 60.16 167 CYS A N 1
ATOM 1352 C CA . CYS A 1 167 ? -9.413 14.292 50.629 1.00 60.16 167 CYS A CA 1
ATOM 1353 C C . CYS A 1 167 ? -10.919 14.496 50.379 1.00 60.16 167 CYS A C 1
ATOM 1355 O O . CYS A 1 167 ? -11.378 14.293 49.256 1.00 60.16 167 CYS A O 1
ATOM 1357 N N . PHE A 1 168 ? -11.686 14.966 51.370 1.00 62.81 168 PHE A N 1
ATOM 1358 C CA . PHE A 1 168 ? -13.119 15.230 51.197 1.00 62.81 168 PHE A CA 1
ATOM 1359 C C . PHE A 1 168 ? -13.394 16.479 50.347 1.00 62.81 168 PHE A C 1
ATOM 1361 O O . PHE A 1 168 ? -14.376 16.513 49.609 1.00 62.81 168 PHE A O 1
ATOM 1368 N N . LYS A 1 169 ? -12.504 17.484 50.369 1.00 60.28 169 LYS A N 1
ATOM 1369 C CA . LYS A 1 169 ? -12.611 18.674 49.501 1.00 60.28 169 LYS A CA 1
ATOM 1370 C C . LYS A 1 169 ? -12.371 18.336 48.030 1.00 60.28 169 LYS A C 1
ATOM 1372 O O . LYS A 1 169 ? -13.034 18.907 47.171 1.00 60.28 169 LYS A O 1
ATOM 1377 N N . VAL A 1 170 ? -11.465 17.401 47.743 1.00 66.94 170 VAL A N 1
ATOM 1378 C CA . VAL A 1 170 ? -11.143 16.974 46.369 1.00 66.94 170 VAL A CA 1
ATOM 1379 C C . VAL A 1 170 ? -12.247 16.104 45.761 1.00 66.94 170 VAL A C 1
ATOM 1381 O O . VAL A 1 170 ? -12.490 16.193 44.564 1.00 66.94 170 VAL A O 1
ATOM 1384 N N . MET A 1 171 ? -12.949 15.306 46.570 1.00 60.72 171 MET A N 1
ATOM 1385 C CA . MET A 1 171 ? -14.073 14.472 46.111 1.00 60.72 171 MET A CA 1
ATOM 1386 C C . MET A 1 171 ? -15.372 15.263 45.865 1.00 60.72 171 MET A C 1
ATOM 1388 O O . MET A 1 171 ? -16.251 14.799 45.141 1.00 60.72 171 MET A O 1
ATOM 1392 N N . ARG A 1 172 ? -15.487 16.473 46.425 1.00 58.75 172 ARG A N 1
ATOM 1393 C CA . ARG A 1 172 ? -16.687 17.327 46.375 1.00 58.75 172 ARG A CA 1
ATOM 1394 C C . ARG A 1 172 ? -17.229 17.647 44.965 1.00 58.75 172 ARG A C 1
ATOM 1396 O O . ARG A 1 172 ? -18.443 17.669 44.815 1.00 58.75 172 ARG A O 1
ATOM 1403 N N . PRO A 1 173 ? -16.405 17.859 43.919 1.00 60.19 173 PRO A N 1
ATOM 1404 C CA . PRO A 1 173 ? -16.900 18.110 42.561 1.00 60.19 173 PRO A CA 1
ATOM 1405 C C . PRO A 1 173 ? -17.437 16.854 41.857 1.00 60.19 173 PRO A C 1
ATOM 1407 O O . PRO A 1 173 ? -18.070 16.965 40.812 1.00 60.19 173 PRO A O 1
ATOM 1410 N N . ILE A 1 174 ? -17.132 15.662 42.383 1.00 56.56 174 ILE A N 1
ATOM 1411 C CA . ILE A 1 174 ? -17.498 14.367 41.786 1.00 56.56 174 ILE A CA 1
ATOM 1412 C C . ILE A 1 174 ? -18.830 13.868 42.368 1.00 56.56 174 ILE A C 1
ATOM 1414 O O . ILE A 1 174 ? -19.548 13.094 41.738 1.00 56.56 174 ILE A O 1
ATOM 1418 N N . THR A 1 175 ? -19.204 14.347 43.553 1.00 53.94 175 THR A N 1
ATOM 1419 C CA . THR A 1 175 ? -20.529 14.132 44.132 1.00 53.94 175 THR A CA 1
ATOM 1420 C C . THR A 1 175 ? -21.523 15.133 43.542 1.00 53.94 175 THR A C 1
ATOM 1422 O O . THR A 1 175 ? -21.293 16.336 43.587 1.00 53.94 175 THR A O 1
ATOM 1425 N N . MET A 1 176 ? -22.635 14.644 42.987 1.00 39.19 176 MET A N 1
ATOM 1426 C CA . MET A 1 176 ? -23.642 15.436 42.260 1.00 39.19 176 MET A CA 1
ATOM 1427 C C . MET A 1 176 ? -24.505 16.360 43.143 1.00 39.19 176 MET A C 1
ATOM 1429 O O . MET A 1 176 ? -25.681 16.517 42.858 1.00 39.19 176 MET A O 1
ATOM 1433 N N . TRP A 1 177 ? -23.995 16.951 44.221 1.00 47.25 177 TRP A N 1
ATOM 1434 C CA . TRP A 1 177 ? -24.771 17.890 45.040 1.00 47.25 177 TRP A CA 1
ATOM 1435 C C . TRP A 1 177 ? -23.825 18.937 45.637 1.00 47.25 177 TRP A C 1
ATOM 1437 O O . TRP A 1 177 ? -22.813 18.578 46.239 1.00 47.25 177 TRP A O 1
ATOM 1447 N N . SER A 1 178 ? -24.135 20.217 45.396 1.00 36.38 178 SER A N 1
ATOM 1448 C CA . SER A 1 178 ? -23.408 21.392 45.906 1.00 36.38 178 SER A CA 1
ATOM 1449 C C . SER A 1 178 ? -23.274 21.387 47.427 1.00 36.38 178 SER A C 1
ATOM 1451 O O . SER A 1 178 ? -24.321 21.147 48.070 1.00 36.38 178 SER A O 1
#

Sequence (178 aa):
MANARQWCGNRFNEAAVNAVKNCRLIHQSRAGCKLNLKITQRKEIRECNNPGYLTKKRIILLALSDDHEGCNIEDIAVCNALADVFENKEVNWHIGQLRGCFGRLPKSDEPIFDNYNPSDLYRYLMLFHITGMVCSTLIIIFFYVVRFITEYDAIIYQPRNSNDNFCFKVMRPITMWS

pLDDT: mean 76.9, std 14.83, range [36.38, 96.81]

Radius of gyration: 28.55 Å; chains: 1; bounding box: 46×38×84 Å

Organism: Babesia ovis (NCBI:txid5869)

Secondary structure (DSSP, 8-state):
---TT--SSSEEPHHHHHHHHHHHHHHTT-SSS--------TTHHHHTT-HHHHHHTTGGGGSBSSTTS---TTSHHHHHHHHHHHTT----TTSGGGTTB--SPPPTTS-SEE-SS--HHHHHHHHHHHHHHHHHHHHHHHHHHHHHHS---S-S---SSTTS-HHHHHHTTTSS--

Foldseek 3Di:
DDQLQFAPDFGFDQQQSQLLVQQLCVLVVLFLDDAPDPSPDPVCNVVSRPPVSCLVLVSSQQGFPDPPDHRHRNDPVNVVQSSCVVVVHDDDCVPDNNVRGNRDRDDPPDCSTPPPDDRPVVVVVVVVVVVVVVVVVVVVVVVVCCVVVDPPPPPPPDPPDPPDDPVVVVCVVVDPDD